Protein AF-K4A083-F1 (afdb_monomer)

Sequence (93 aa):
ENVVLEVDCHSLKISLESIDDSCSLIGGLWHDIMELSRSFSSFKFVWVRREANSVVHSCASVVSSTEHSCFWLDAIPDWLTCLAVGDCTPTSD

Solvent-accessible surface area (backbone atoms only — not comparable to full-atom values): 5988 Å² total; per-residue (Å²): 93,80,48,75,48,77,37,58,52,61,69,57,53,53,56,71,69,43,87,60,94,72,45,85,86,51,39,68,62,49,50,54,52,54,58,58,42,68,79,38,77,38,70,44,81,43,80,45,58,57,79,84,41,45,60,61,53,54,57,60,66,71,55,47,100,86,43,94,74,85,84,70,88,90,58,78,58,66,72,58,56,57,45,51,62,72,67,58,73,77,80,81,127

InterPro domains:
  IPR002156 Ribonuclease H domain [PF13456] (2-61)
  IPR053151 Ribonuclease H-like [PTHR47723] (1-88)

Structure (mmCIF, N/CA/C/O backbone):
data_AF-K4A083-F1
#
_entry.id   AF-K4A083-F1
#
loop_
_atom_site.group_PDB
_atom_site.id
_atom_site.type_symbol
_atom_site.label_atom_id
_atom_site.label_alt_id
_atom_site.label_comp_id
_atom_site.label_asym_id
_atom_site.label_entity_id
_atom_site.label_seq_id
_atom_site.pdbx_PDB_ins_code
_atom_site.Cartn_x
_atom_site.Cartn_y
_atom_site.Cartn_z
_atom_site.occupancy
_atom_site.B_iso_or_equiv
_atom_site.auth_seq_id
_atom_site.auth_comp_id
_atom_site.auth_asym_id
_atom_site.auth_atom_id
_atom_site.pdbx_PDB_model_num
ATOM 1 N N . GLU A 1 1 ? 15.361 -6.983 5.953 1.00 80.19 1 GLU A N 1
ATOM 2 C CA . GLU A 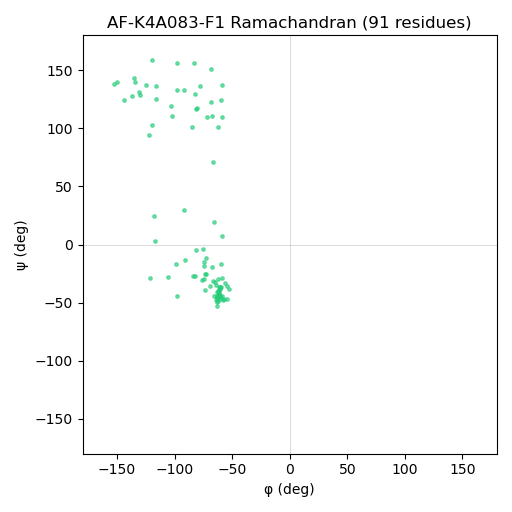1 1 ? 14.187 -7.529 5.229 1.00 80.19 1 GLU A CA 1
ATOM 3 C C . GLU A 1 1 ? 14.175 -6.995 3.801 1.00 80.19 1 GLU A C 1
ATOM 5 O O . GLU A 1 1 ? 14.731 -5.923 3.571 1.00 80.19 1 GLU A O 1
ATOM 10 N N . ASN A 1 2 ? 13.614 -7.752 2.853 1.00 89.81 2 ASN A N 1
ATOM 11 C CA . ASN A 1 2 ? 13.446 -7.320 1.463 1.00 89.81 2 ASN A CA 1
ATOM 12 C C . ASN A 1 2 ? 11.982 -6.930 1.262 1.00 89.81 2 ASN A C 1
ATOM 14 O O . ASN A 1 2 ? 11.109 -7.774 1.441 1.00 89.81 2 ASN A O 1
ATOM 18 N N . VAL A 1 3 ? 11.728 -5.677 0.903 1.00 91.06 3 VAL A N 1
ATOM 19 C CA . VAL A 1 3 ? 10.380 -5.111 0.804 1.00 91.06 3 VAL A CA 1
ATOM 20 C C . VAL A 1 3 ? 10.082 -4.729 -0.644 1.00 91.06 3 VAL A C 1
ATOM 22 O O . VAL A 1 3 ? 10.916 -4.139 -1.336 1.00 91.06 3 VAL A O 1
ATOM 25 N N . VAL A 1 4 ? 8.876 -5.066 -1.094 1.00 90.44 4 VAL A N 1
ATOM 26 C CA . VAL A 1 4 ? 8.323 -4.659 -2.387 1.00 90.44 4 VAL A CA 1
ATOM 27 C C . VAL A 1 4 ? 7.110 -3.783 -2.112 1.00 90.44 4 VAL A C 1
ATOM 29 O O . VAL A 1 4 ? 6.209 -4.192 -1.386 1.00 90.44 4 VAL A O 1
ATOM 32 N N . LEU A 1 5 ? 7.107 -2.576 -2.670 1.00 89.50 5 LEU A N 1
ATOM 33 C CA . LEU A 1 5 ? 5.976 -1.663 -2.624 1.00 89.50 5 LEU A CA 1
ATOM 34 C C . LEU A 1 5 ? 5.253 -1.694 -3.970 1.00 89.50 5 LEU A C 1
ATOM 36 O O . LEU A 1 5 ? 5.776 -1.229 -4.988 1.00 89.50 5 LEU A O 1
ATOM 40 N N . GLU A 1 6 ? 4.053 -2.260 -3.958 1.00 91.31 6 GLU A N 1
ATOM 41 C CA . GLU A 1 6 ? 3.188 -2.389 -5.126 1.00 91.31 6 GLU A CA 1
ATOM 42 C C . GLU A 1 6 ? 2.239 -1.193 -5.241 1.00 91.31 6 GLU A C 1
ATOM 44 O O . GLU A 1 6 ? 1.620 -0.769 -4.265 1.00 91.31 6 GLU A O 1
ATOM 49 N N . VAL A 1 7 ? 2.138 -0.620 -6.442 1.00 89.56 7 VAL A N 1
ATOM 50 C CA . VAL A 1 7 ? 1.278 0.538 -6.728 1.00 89.56 7 VAL A CA 1
ATOM 51 C C . VAL A 1 7 ? 0.499 0.336 -8.025 1.00 89.56 7 VAL A C 1
ATOM 53 O O . VAL A 1 7 ? 1.052 -0.129 -9.019 1.00 89.56 7 VAL A O 1
ATOM 56 N N . ASP A 1 8 ? -0.774 0.738 -8.064 1.00 90.38 8 ASP A N 1
ATOM 57 C CA . ASP A 1 8 ? -1.596 0.691 -9.287 1.00 90.38 8 ASP A CA 1
ATOM 58 C C . ASP A 1 8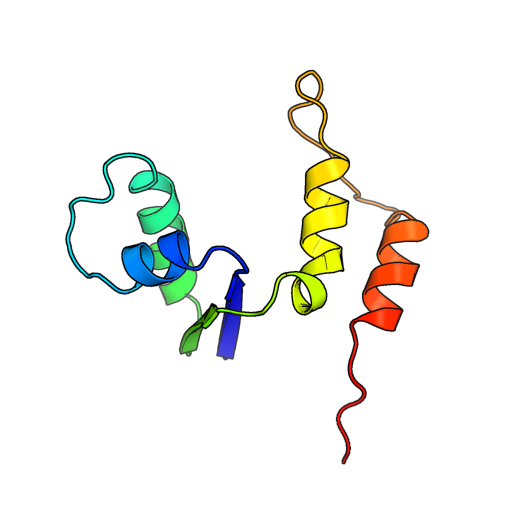 ? -1.523 1.990 -10.115 1.00 90.38 8 ASP A C 1
ATOM 60 O O . ASP A 1 8 ? -1.884 2.016 -11.296 1.00 90.38 8 ASP A O 1
ATOM 64 N N . CYS A 1 9 ? -0.987 3.070 -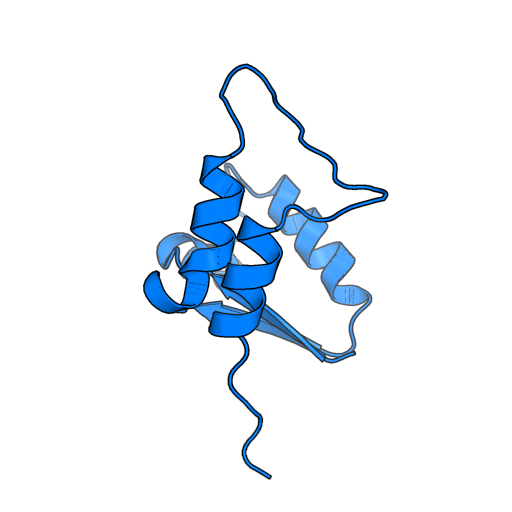9.538 1.00 86.50 9 CYS A N 1
ATOM 65 C CA . CYS A 1 9 ? -0.799 4.349 -10.215 1.00 86.50 9 CYS A CA 1
ATOM 66 C C . CYS A 1 9 ? 0.518 4.380 -11.007 1.00 86.50 9 CYS A C 1
ATOM 68 O O . CYS A 1 9 ? 1.599 4.614 -10.464 1.00 86.50 9 CYS A O 1
ATOM 70 N N . HIS A 1 10 ? 0.428 4.190 -12.325 1.00 81.94 10 HIS A N 1
ATOM 71 C CA . HIS A 1 10 ? 1.600 4.182 -13.206 1.00 81.94 10 HIS A CA 1
ATOM 72 C C . HIS A 1 10 ? 2.357 5.520 -13.205 1.00 81.94 10 HIS A C 1
ATOM 74 O O . HIS A 1 10 ? 3.586 5.537 -13.189 1.00 81.94 10 HIS A O 1
ATOM 80 N N . SER A 1 11 ? 1.635 6.645 -13.173 1.00 80.75 11 SER A N 1
ATOM 81 C CA . SER A 1 11 ? 2.249 7.976 -13.099 1.00 80.75 11 SER A CA 1
ATOM 82 C C . SER A 1 11 ? 3.057 8.151 -11.817 1.00 80.75 11 SER A C 1
ATOM 84 O O . SER A 1 11 ? 4.162 8.678 -11.871 1.00 80.75 11 SER A O 1
ATOM 86 N N . LEU A 1 12 ? 2.543 7.646 -10.688 1.00 80.06 12 LEU A N 1
ATOM 87 C CA . LEU A 1 12 ? 3.266 7.651 -9.421 1.00 80.06 12 LEU A CA 1
ATOM 88 C C . LEU A 1 12 ? 4.549 6.824 -9.543 1.00 80.06 12 LEU A C 1
ATOM 90 O O . LEU A 1 12 ? 5.614 7.330 -9.228 1.00 80.06 12 LEU A O 1
ATOM 94 N N . LYS A 1 13 ? 4.479 5.604 -10.085 1.00 82.00 13 LYS A N 1
ATOM 95 C CA . LYS A 1 13 ? 5.668 4.766 -10.307 1.00 82.00 13 LYS A CA 1
ATOM 96 C C . LYS A 1 13 ? 6.742 5.479 -11.135 1.00 82.00 13 LYS A C 1
ATOM 98 O O . LYS A 1 13 ? 7.904 5.460 -10.746 1.00 82.00 13 LYS A O 1
ATOM 103 N N . ILE A 1 14 ? 6.367 6.118 -12.248 1.00 79.94 14 ILE A N 1
ATOM 104 C CA . ILE A 1 14 ? 7.317 6.881 -13.078 1.00 79.94 14 ILE A CA 1
ATOM 105 C C . ILE A 1 14 ? 7.948 8.016 -12.268 1.00 79.94 14 ILE A C 1
ATOM 107 O O . ILE A 1 14 ? 9.164 8.177 -12.303 1.00 79.94 14 ILE A O 1
ATOM 111 N N . SER A 1 15 ? 7.139 8.787 -11.540 1.00 75.44 15 SER A N 1
ATOM 112 C CA . SER A 1 15 ? 7.629 9.907 -10.733 1.00 75.44 15 SER A CA 1
ATOM 113 C C . SER A 1 15 ? 8.555 9.468 -9.597 1.00 75.44 15 SER A C 1
ATOM 115 O O . SER A 1 15 ? 9.502 10.182 -9.295 1.00 75.44 15 SER A O 1
ATOM 117 N N . LEU A 1 16 ? 8.314 8.303 -8.988 1.00 73.44 16 LEU A N 1
ATOM 118 C CA . LEU A 1 16 ? 9.162 7.758 -7.920 1.00 73.44 16 LEU A CA 1
ATOM 119 C C . LEU A 1 16 ? 10.492 7.204 -8.455 1.00 73.44 16 LEU A C 1
ATOM 121 O O . LEU A 1 16 ? 11.500 7.224 -7.756 1.00 73.44 16 LEU A O 1
ATOM 125 N N . GLU A 1 17 ? 10.517 6.705 -9.692 1.00 75.81 17 GLU A N 1
ATOM 126 C CA . GLU A 1 17 ? 11.753 6.247 -10.336 1.00 75.81 17 GLU A CA 1
ATOM 127 C C . GLU A 1 17 ? 12.568 7.386 -10.955 1.00 75.81 17 GLU A C 1
ATOM 129 O O . GLU A 1 17 ? 13.790 7.272 -11.080 1.00 75.81 17 GLU A O 1
ATOM 134 N N . SER A 1 18 ? 11.921 8.482 -11.359 1.00 71.75 18 SER A N 1
ATOM 135 C CA . SER A 1 18 ? 12.637 9.667 -11.811 1.00 71.75 18 SER A CA 1
ATOM 136 C C . SER A 1 18 ? 13.292 10.336 -10.605 1.00 71.75 18 SER A C 1
ATOM 138 O O . SER A 1 18 ? 12.612 10.941 -9.785 1.00 71.75 18 SER A O 1
ATOM 140 N N . ILE A 1 19 ? 14.622 10.265 -10.523 1.00 62.06 19 ILE A N 1
ATOM 141 C CA . ILE A 1 19 ? 15.485 10.928 -9.517 1.00 62.06 19 ILE A CA 1
ATOM 142 C C . ILE A 1 19 ? 15.447 12.468 -9.666 1.00 62.06 19 ILE A C 1
ATOM 144 O O . ILE A 1 19 ? 16.351 13.177 -9.243 1.00 62.06 19 ILE A O 1
ATOM 148 N N . ASP A 1 20 ? 14.432 13.021 -10.324 1.00 61.88 20 ASP A N 1
ATOM 149 C CA . ASP A 1 20 ? 14.310 14.459 -10.452 1.00 61.88 20 ASP A CA 1
ATOM 150 C C . ASP A 1 20 ? 13.688 14.992 -9.157 1.00 61.88 20 ASP A C 1
ATOM 152 O O . ASP A 1 20 ? 12.554 14.659 -8.805 1.00 61.88 20 ASP A O 1
ATOM 156 N N . ASP A 1 21 ? 14.448 15.823 -8.441 1.00 55.09 21 ASP A N 1
ATOM 157 C CA . ASP A 1 21 ? 14.115 16.473 -7.159 1.00 55.09 21 ASP A CA 1
ATOM 158 C C . ASP A 1 21 ? 12.847 17.365 -7.220 1.00 55.09 21 ASP A C 1
ATOM 160 O O . ASP A 1 21 ? 12.496 18.073 -6.276 1.00 55.09 21 ASP A O 1
ATOM 164 N N . SER A 1 22 ? 12.125 17.335 -8.339 1.00 56.94 22 SER A N 1
ATOM 165 C CA . SER A 1 22 ? 10.948 18.125 -8.671 1.00 56.94 22 SER A CA 1
ATOM 166 C C . SER A 1 22 ? 9.621 17.437 -8.301 1.00 56.94 22 SER A C 1
ATOM 168 O O . SER A 1 22 ? 8.581 17.713 -8.908 1.00 56.94 22 SER A O 1
ATOM 170 N N . CYS A 1 23 ? 9.601 16.591 -7.260 1.00 60.25 23 CYS A N 1
ATOM 171 C CA . CYS A 1 23 ? 8.368 16.069 -6.649 1.00 60.25 23 CYS A CA 1
ATOM 172 C C . CYS A 1 23 ? 7.574 17.199 -5.954 1.00 60.25 23 CYS A C 1
ATOM 174 O O . CYS A 1 23 ? 7.493 17.290 -4.733 1.00 60.25 23 CYS A O 1
ATOM 176 N N . SER A 1 24 ? 6.972 18.085 -6.741 1.00 63.62 24 SER A N 1
ATOM 177 C CA . SER A 1 24 ? 6.421 19.374 -6.301 1.00 63.62 24 SER A CA 1
ATOM 178 C C . SER A 1 24 ? 5.129 19.289 -5.474 1.00 63.62 24 SER A C 1
ATOM 180 O O . SER A 1 24 ? 4.750 20.279 -4.855 1.00 63.62 24 SER A O 1
ATOM 182 N N . LEU A 1 25 ? 4.473 18.122 -5.404 1.00 66.50 25 LEU A N 1
ATOM 183 C CA . LEU A 1 25 ? 3.257 17.910 -4.595 1.00 66.50 25 LEU A CA 1
ATOM 184 C C . LEU A 1 25 ? 3.380 16.794 -3.545 1.00 66.50 25 LEU A C 1
ATOM 186 O O . LEU A 1 25 ? 2.719 16.861 -2.515 1.00 66.50 25 LEU A O 1
ATOM 190 N N . ILE A 1 26 ? 4.215 15.778 -3.788 1.00 73.94 26 ILE A N 1
ATOM 191 C CA . ILE A 1 26 ? 4.355 14.584 -2.925 1.00 73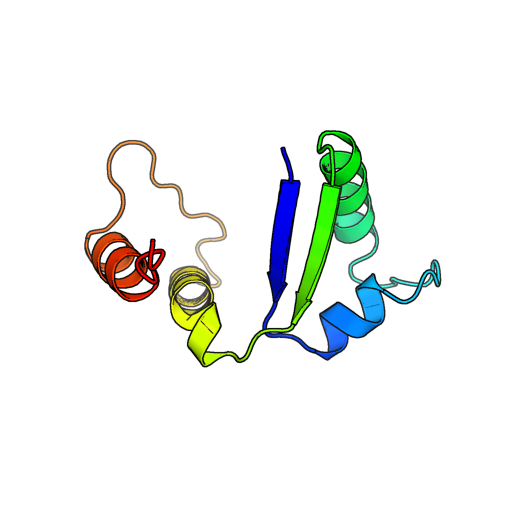.94 26 ILE A CA 1
ATOM 192 C C . ILE A 1 26 ? 5.780 14.489 -2.343 1.00 73.94 26 ILE A C 1
ATOM 194 O O . ILE A 1 26 ? 6.088 13.563 -1.606 1.00 73.94 26 ILE A O 1
ATOM 198 N N . GLY A 1 27 ? 6.660 15.463 -2.609 1.00 78.00 27 GLY A N 1
ATOM 199 C CA . GLY A 1 27 ? 8.079 15.404 -2.236 1.00 78.00 27 GLY A CA 1
ATOM 200 C C . GLY A 1 27 ? 8.345 15.131 -0.754 1.00 78.00 27 GLY A C 1
ATOM 201 O O . GLY A 1 27 ? 9.263 14.379 -0.448 1.00 78.00 27 GLY A O 1
ATOM 202 N N . GLY A 1 28 ? 7.511 15.658 0.151 1.00 81.75 28 GLY A N 1
ATOM 203 C CA . GLY A 1 28 ? 7.595 15.341 1.583 1.00 81.75 28 GLY A CA 1
ATOM 204 C C . GLY A 1 28 ? 7.334 13.860 1.870 1.00 81.75 28 GLY A C 1
ATOM 205 O O . GLY A 1 28 ? 8.189 13.182 2.423 1.00 81.75 28 GLY A O 1
ATOM 206 N N . LEU A 1 29 ? 6.208 13.326 1.385 1.00 82.50 29 LEU A N 1
ATOM 207 C CA . LEU A 1 29 ? 5.883 11.901 1.525 1.00 82.50 29 LEU A CA 1
ATOM 208 C C . LEU A 1 29 ? 6.935 11.005 0.860 1.00 82.50 29 LEU A C 1
ATOM 210 O O . LEU A 1 29 ? 7.254 9.941 1.379 1.00 82.50 29 LEU A O 1
ATOM 214 N N . TRP A 1 30 ? 7.489 11.425 -0.280 1.00 81.38 30 TRP A N 1
ATOM 215 C CA . TRP A 1 30 ? 8.570 10.692 -0.936 1.00 81.38 30 TRP A CA 1
ATOM 216 C C . TRP A 1 30 ? 9.829 10.639 -0.076 1.00 81.38 30 TRP A C 1
ATOM 218 O O . TRP A 1 30 ? 10.428 9.574 0.065 1.00 81.38 30 TRP A O 1
ATOM 228 N N . HIS A 1 31 ? 10.209 11.771 0.519 1.00 83.94 31 HIS A N 1
ATOM 229 C CA . HIS A 1 31 ? 11.343 11.837 1.429 1.00 83.94 31 HIS A CA 1
ATOM 230 C C . HIS A 1 31 ? 11.163 10.874 2.603 1.00 83.94 31 HIS A C 1
ATOM 232 O O . HIS A 1 31 ? 12.060 10.075 2.861 1.00 83.94 31 HIS A O 1
ATOM 238 N N . ASP A 1 32 ? 9.984 10.879 3.228 1.00 88.25 32 ASP A N 1
ATOM 239 C CA . ASP A 1 32 ? 9.664 10.010 4.363 1.00 88.25 32 ASP A CA 1
ATOM 240 C C . ASP A 1 32 ? 9.709 8.522 3.971 1.00 88.25 32 ASP A C 1
ATOM 242 O O . ASP A 1 32 ? 10.310 7.702 4.668 1.00 88.25 32 ASP A O 1
ATOM 246 N N . ILE A 1 33 ? 9.128 8.160 2.817 1.00 86.44 33 ILE A N 1
ATOM 247 C CA . ILE A 1 33 ? 9.176 6.788 2.284 1.00 86.44 33 ILE A CA 1
ATOM 248 C C . ILE A 1 33 ? 10.626 6.363 2.034 1.00 86.44 33 ILE A C 1
ATOM 250 O O . ILE A 1 33 ? 11.016 5.254 2.403 1.00 86.44 33 ILE A O 1
ATOM 254 N N . MET A 1 34 ? 11.438 7.228 1.425 1.00 86.31 34 MET A N 1
ATOM 255 C CA . MET A 1 34 ? 12.841 6.932 1.139 1.00 86.31 34 MET A CA 1
ATOM 256 C C . MET A 1 34 ? 13.690 6.864 2.406 1.00 86.31 34 MET A C 1
ATOM 258 O O . MET A 1 34 ? 14.592 6.029 2.482 1.00 86.31 34 MET A O 1
ATOM 262 N N . GLU A 1 35 ? 13.409 7.684 3.414 1.00 90.50 35 GLU A N 1
ATOM 263 C CA . GLU A 1 35 ? 14.070 7.602 4.712 1.00 90.50 35 GLU A CA 1
ATOM 264 C C . GLU A 1 35 ? 13.759 6.267 5.394 1.00 90.50 35 GLU A C 1
ATOM 266 O O . GLU A 1 35 ? 14.690 5.547 5.758 1.00 90.50 35 GLU A O 1
ATOM 271 N N . LEU A 1 36 ? 12.482 5.876 5.455 1.00 90.19 36 LEU A N 1
ATOM 272 C CA . LEU A 1 36 ? 12.064 4.576 5.985 1.00 90.19 36 LEU A CA 1
ATOM 273 C C . LEU A 1 36 ? 12.660 3.416 5.177 1.00 90.19 36 LEU A C 1
ATOM 275 O O . LEU A 1 36 ? 13.061 2.398 5.742 1.00 90.19 36 LEU A O 1
ATOM 279 N N . SER A 1 37 ? 12.784 3.579 3.855 1.00 88.81 37 SER A N 1
ATOM 280 C CA . SER A 1 37 ? 13.332 2.541 2.980 1.00 88.81 37 SER A CA 1
ATOM 281 C C . SER A 1 37 ? 14.761 2.132 3.356 1.00 88.81 37 SER A C 1
ATOM 283 O O . SER A 1 37 ? 15.141 0.975 3.172 1.00 88.81 37 SER A O 1
ATOM 285 N N . ARG A 1 38 ? 15.540 3.054 3.947 1.00 89.94 38 ARG A N 1
ATOM 286 C CA . ARG A 1 38 ? 16.922 2.815 4.396 1.00 89.94 38 ARG A CA 1
ATOM 287 C C . ARG A 1 38 ? 17.017 1.844 5.567 1.00 89.94 38 ARG A C 1
ATOM 289 O O . ARG A 1 38 ? 18.089 1.294 5.799 1.00 89.94 38 ARG A O 1
ATOM 296 N N . SER A 1 39 ? 15.928 1.630 6.303 1.00 93.62 39 SER A N 1
ATOM 297 C CA . SER A 1 39 ? 15.872 0.623 7.364 1.00 93.62 39 SER A CA 1
ATOM 298 C C . SER A 1 39 ? 15.783 -0.807 6.817 1.00 93.62 39 SER A C 1
ATOM 300 O O . SER A 1 39 ? 16.033 -1.759 7.558 1.00 93.62 39 SER A O 1
ATOM 302 N N . PHE A 1 40 ? 15.468 -0.980 5.529 1.00 92.12 40 PHE A N 1
ATOM 303 C CA . PHE A 1 40 ? 15.374 -2.286 4.881 1.00 92.12 40 PHE A CA 1
ATOM 304 C C . PHE A 1 40 ? 16.652 -2.649 4.119 1.00 92.12 40 PHE A C 1
ATOM 306 O O . PHE A 1 40 ? 17.434 -1.806 3.692 1.00 92.12 40 PHE A O 1
ATOM 313 N N . SER A 1 41 ? 16.862 -3.952 3.924 1.00 92.69 41 SER A N 1
ATOM 314 C CA . SER A 1 41 ? 18.021 -4.480 3.191 1.00 92.69 41 SER A CA 1
ATOM 315 C C . SER A 1 41 ? 17.859 -4.299 1.680 1.00 92.69 41 SER A C 1
ATOM 317 O O . SER A 1 41 ? 18.839 -4.149 0.955 1.00 92.69 41 SER A O 1
ATOM 319 N N . SER A 1 42 ? 16.613 -4.326 1.208 1.00 91.62 42 SER A N 1
ATOM 320 C CA . SER A 1 42 ? 16.231 -4.034 -0.167 1.00 91.62 42 SER A CA 1
ATOM 321 C C . SER A 1 42 ? 14.829 -3.444 -0.173 1.00 91.62 42 SER A C 1
ATOM 323 O O . SER A 1 42 ? 13.959 -3.920 0.556 1.00 91.62 42 SER A O 1
ATOM 325 N N . PHE A 1 43 ? 14.617 -2.437 -1.013 1.00 89.50 43 PHE A N 1
ATOM 326 C CA . PHE A 1 43 ? 13.326 -1.800 -1.216 1.00 89.50 43 PHE A CA 1
ATOM 327 C C . PHE A 1 43 ? 13.116 -1.572 -2.713 1.00 89.50 43 PHE A C 1
ATOM 329 O O . PHE A 1 43 ? 14.010 -1.056 -3.389 1.00 89.50 43 PHE A O 1
ATOM 336 N N . LYS A 1 44 ? 11.977 -2.017 -3.250 1.00 89.44 44 LYS A N 1
ATOM 337 C CA . LYS A 1 44 ? 11.672 -1.941 -4.685 1.00 89.44 44 LYS A CA 1
ATOM 338 C C . LYS A 1 44 ? 10.253 -1.462 -4.916 1.0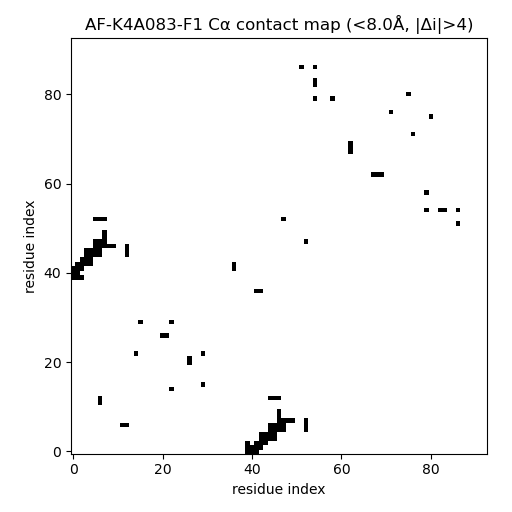0 89.44 44 LYS A C 1
ATOM 340 O O . LYS A 1 44 ? 9.342 -1.883 -4.214 1.00 89.44 44 LYS A O 1
ATOM 345 N N . PHE A 1 45 ? 10.077 -0.668 -5.964 1.00 87.00 45 PHE A N 1
ATOM 346 C CA . PHE A 1 45 ? 8.768 -0.261 -6.454 1.00 87.00 45 PHE A CA 1
ATOM 347 C C . PHE A 1 45 ? 8.345 -1.136 -7.621 1.00 87.00 45 PHE A C 1
ATOM 349 O O . PHE A 1 45 ? 9.124 -1.361 -8.549 1.00 87.00 45 PHE A O 1
ATOM 356 N N . VAL A 1 46 ? 7.104 -1.611 -7.588 1.00 90.12 46 VAL A N 1
ATOM 357 C CA . VAL A 1 46 ? 6.517 -2.398 -8.671 1.00 90.12 46 VAL A CA 1
ATOM 358 C C . VAL A 1 46 ? 5.158 -1.816 -9.017 1.00 90.12 46 VAL A C 1
ATOM 360 O O . VAL A 1 46 ? 4.335 -1.548 -8.147 1.00 90.12 46 VAL A O 1
ATOM 363 N N . TRP A 1 47 ? 4.923 -1.608 -10.310 1.00 91.06 47 TRP A N 1
ATOM 364 C CA . TRP A 1 47 ? 3.581 -1.308 -10.780 1.00 91.06 47 TRP A CA 1
ATOM 365 C C . TRP A 1 47 ? 2.801 -2.609 -10.949 1.00 91.06 47 TRP A C 1
ATOM 367 O O . TRP A 1 47 ? 3.274 -3.531 -11.617 1.00 91.06 47 TRP A O 1
ATOM 377 N N . VAL A 1 48 ? 1.601 -2.653 -10.383 1.00 89.81 48 VAL A N 1
ATOM 378 C CA . VAL A 1 48 ? 0.661 -3.766 -10.520 1.00 89.81 48 VAL A CA 1
ATOM 379 C C . VAL A 1 48 ? -0.631 -3.286 -11.166 1.00 89.81 48 VAL A C 1
ATOM 381 O O . VAL A 1 48 ? -0.956 -2.099 -11.172 1.00 89.81 48 VAL A O 1
ATOM 384 N N . ARG A 1 49 ? -1.394 -4.216 -11.741 1.00 88.50 49 ARG A N 1
ATOM 385 C CA . ARG A 1 49 ? -2.733 -3.880 -12.233 1.00 88.50 49 ARG A CA 1
ATOM 386 C C . ARG A 1 49 ? -3.649 -3.580 -11.049 1.00 88.50 49 ARG A C 1
ATOM 388 O O . ARG A 1 49 ? -3.477 -4.157 -9.980 1.00 88.50 49 ARG A O 1
ATOM 395 N N . ARG A 1 50 ? -4.653 -2.725 -11.249 1.00 85.75 50 ARG A N 1
ATOM 396 C CA . ARG A 1 50 ? -5.590 -2.333 -10.185 1.00 85.75 50 ARG A CA 1
ATOM 397 C C . ARG A 1 50 ? -6.293 -3.533 -9.547 1.00 85.75 50 ARG A C 1
ATOM 399 O O . ARG A 1 50 ? -6.555 -3.508 -8.351 1.00 85.75 50 ARG A O 1
ATOM 406 N N . GLU A 1 51 ? -6.564 -4.583 -10.317 1.00 85.06 51 GLU A N 1
ATOM 407 C CA . GLU A 1 51 ? -7.194 -5.806 -9.814 1.00 85.06 51 GLU A CA 1
ATOM 408 C C . GLU A 1 51 ? -6.309 -6.538 -8.800 1.00 85.06 51 GLU A C 1
ATOM 410 O O . GLU A 1 51 ? -6.836 -7.110 -7.858 1.00 85.06 51 GLU A O 1
ATOM 415 N N . ALA A 1 52 ? -4.982 -6.468 -8.955 1.00 83.88 52 ALA A N 1
ATOM 416 C CA . ALA A 1 52 ? -4.014 -7.011 -7.999 1.00 83.88 52 ALA A CA 1
ATOM 417 C C . ALA A 1 52 ? -3.766 -6.072 -6.802 1.00 83.88 52 ALA A C 1
ATOM 419 O O . ALA A 1 52 ? -3.041 -6.422 -5.887 1.00 83.88 52 ALA A O 1
ATOM 420 N N . ASN A 1 53 ? -4.361 -4.873 -6.803 1.00 87.19 53 ASN A N 1
ATOM 421 C CA . ASN A 1 53 ? -4.313 -3.915 -5.696 1.00 87.19 53 ASN A CA 1
ATOM 422 C C . ASN A 1 53 ? -5.722 -3.643 -5.127 1.00 87.19 53 ASN A C 1
ATOM 424 O O . ASN A 1 53 ? -6.009 -2.570 -4.582 1.00 87.19 53 ASN A O 1
ATOM 428 N N . SER A 1 54 ? -6.651 -4.592 -5.298 1.00 85.94 54 SER A N 1
ATOM 429 C CA . SER A 1 54 ? -8.069 -4.410 -4.963 1.00 85.94 54 SER A CA 1
ATOM 430 C C . SER A 1 54 ? -8.317 -4.260 -3.463 1.00 85.94 54 SER A C 1
ATOM 432 O O . SER A 1 54 ? -9.243 -3.549 -3.058 1.00 85.94 54 SER A O 1
ATOM 434 N N . VAL A 1 55 ? -7.491 -4.904 -2.632 1.00 88.06 55 VAL A N 1
ATOM 435 C CA . VAL A 1 55 ? -7.580 -4.799 -1.169 1.00 88.06 55 VAL A CA 1
ATOM 436 C C . VAL A 1 55 ? -7.293 -3.364 -0.729 1.00 88.06 55 VAL A C 1
ATOM 438 O O . VAL A 1 55 ? -8.094 -2.768 -0.011 1.00 88.06 55 VAL A O 1
ATOM 441 N N . VAL A 1 56 ? -6.215 -2.762 -1.243 1.00 88.06 56 VAL A N 1
ATOM 442 C CA . VAL A 1 56 ? -5.844 -1.367 -0.954 1.00 88.06 56 VAL A CA 1
ATOM 443 C C . VAL A 1 56 ? -6.908 -0.396 -1.457 1.00 88.06 56 VAL A C 1
ATOM 445 O O . VAL A 1 56 ? -7.262 0.541 -0.742 1.00 88.06 56 VAL A O 1
ATOM 448 N N . HIS A 1 57 ? -7.470 -0.632 -2.646 1.00 87.81 57 HIS A N 1
ATOM 449 C CA . HIS A 1 57 ? -8.577 0.180 -3.155 1.00 87.81 57 HIS A CA 1
ATOM 450 C C . HIS A 1 57 ? -9.791 0.151 -2.215 1.00 87.81 57 HIS A C 1
ATOM 452 O O . HIS A 1 57 ? -10.362 1.199 -1.907 1.00 87.81 57 HIS A O 1
ATOM 458 N N . SER A 1 58 ? -10.147 -1.036 -1.719 1.00 88.06 58 SER A N 1
ATOM 459 C CA . SER A 1 58 ? -11.248 -1.210 -0.768 1.00 88.06 58 SER A CA 1
ATOM 460 C C . SER A 1 58 ? -10.958 -0.469 0.537 1.00 88.06 58 SER A C 1
ATOM 462 O O . SER A 1 58 ? -11.797 0.310 0.978 1.00 88.06 58 SER A O 1
ATOM 464 N N . CYS A 1 59 ? -9.747 -0.598 1.092 1.00 86.81 59 CYS A N 1
ATOM 465 C CA . CYS A 1 59 ? -9.315 0.156 2.273 1.00 86.81 59 CYS A CA 1
ATOM 466 C C . CYS A 1 59 ? -9.409 1.673 2.075 1.00 86.81 59 CYS A C 1
ATOM 468 O O . CYS A 1 59 ? -9.966 2.368 2.922 1.00 86.81 59 CYS A O 1
ATOM 470 N N . ALA A 1 60 ? -8.915 2.189 0.948 1.00 85.44 60 ALA A N 1
ATOM 471 C CA . ALA A 1 60 ? -8.961 3.617 0.646 1.00 85.44 60 ALA A CA 1
ATOM 472 C C . ALA A 1 60 ? -10.400 4.150 0.531 1.00 85.44 60 ALA A C 1
ATOM 474 O O . ALA A 1 60 ? -10.646 5.310 0.849 1.00 85.44 60 ALA A O 1
ATOM 475 N N . SER A 1 61 ? -11.356 3.309 0.114 1.00 85.25 61 SER A N 1
ATOM 476 C CA . SER A 1 61 ? -12.772 3.684 -0.002 1.00 85.25 61 SER A CA 1
ATOM 477 C C . SER A 1 61 ? -13.513 3.796 1.337 1.00 85.25 61 SER A C 1
ATOM 479 O O . SER A 1 61 ? -14.566 4.427 1.391 1.00 85.25 61 SER A O 1
ATOM 481 N N . VAL A 1 62 ? -12.974 3.212 2.416 1.00 83.12 62 VAL A N 1
ATOM 482 C CA . VAL A 1 62 ? -13.592 3.262 3.756 1.00 83.12 62 VAL A CA 1
ATOM 483 C C . VAL A 1 62 ? -13.442 4.641 4.398 1.00 83.12 62 VAL A C 1
ATOM 485 O O . VAL A 1 62 ? -14.251 5.029 5.237 1.00 83.12 62 VAL A O 1
ATOM 488 N N . VAL A 1 63 ? -12.422 5.402 4.000 1.00 76.88 63 VAL A N 1
ATOM 489 C CA . VAL A 1 63 ? -12.139 6.719 4.569 1.00 76.88 63 VAL A CA 1
ATOM 490 C C . VAL A 1 63 ? -13.070 7.757 3.933 1.00 76.88 63 VAL A C 1
ATOM 492 O O . VAL A 1 63 ? -13.038 7.991 2.726 1.00 76.88 63 VAL A O 1
ATOM 495 N N . SER A 1 64 ? -13.913 8.389 4.751 1.00 68.12 64 SE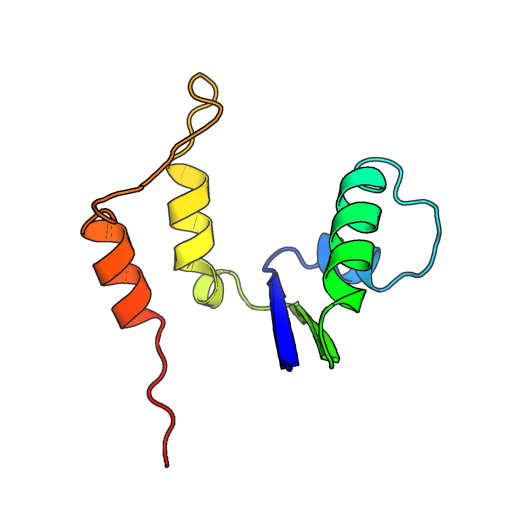R A N 1
ATOM 496 C CA . SER A 1 64 ? -14.782 9.494 4.326 1.00 68.12 64 SER A CA 1
ATOM 497 C C . SER A 1 64 ? -14.024 10.823 4.339 1.00 68.12 64 SER A C 1
ATOM 499 O O . SER A 1 64 ? -13.105 11.027 5.128 1.00 68.12 64 SER A O 1
ATOM 501 N N . SER A 1 65 ? -14.481 11.801 3.552 1.00 64.31 65 SER A N 1
ATOM 502 C CA . SER A 1 65 ? -13.981 13.181 3.622 1.00 64.31 65 SER A CA 1
ATOM 503 C C . SER A 1 65 ? -14.166 13.843 4.996 1.00 64.31 65 SER A C 1
ATOM 505 O O . SER A 1 65 ? -13.551 14.872 5.251 1.00 64.31 65 SER A O 1
ATOM 507 N N . THR A 1 66 ? -15.031 13.295 5.856 1.00 62.19 66 THR A N 1
ATOM 508 C CA . THR A 1 66 ? -15.317 13.801 7.211 1.00 62.19 66 THR A CA 1
ATOM 509 C C . THR A 1 66 ? -14.564 13.072 8.322 1.00 62.19 66 THR A C 1
ATOM 511 O O . THR A 1 66 ? -14.479 13.589 9.431 1.00 62.19 66 THR A O 1
ATOM 514 N N . GLU A 1 67 ? -14.022 11.886 8.045 1.00 70.00 67 GLU A N 1
ATOM 515 C CA . GLU A 1 67 ? -13.265 11.077 9.002 1.00 70.00 67 GLU A CA 1
ATOM 516 C C . GLU A 1 67 ? -11.879 10.828 8.419 1.00 70.00 67 GLU A C 1
ATOM 518 O O . GLU A 1 67 ? -11.666 9.921 7.624 1.00 70.00 67 GLU A O 1
ATOM 523 N N . HIS A 1 68 ? -10.931 11.683 8.799 1.00 68.75 68 HIS A N 1
ATOM 524 C CA . HIS A 1 68 ? -9.580 11.693 8.234 1.00 68.75 68 HIS A CA 1
ATOM 525 C C . HIS A 1 68 ? -8.685 10.548 8.732 1.00 68.75 68 HIS A C 1
ATOM 527 O O . HIS A 1 68 ? -7.545 10.428 8.286 1.00 68.75 68 HIS A O 1
ATOM 533 N N . SER A 1 69 ? -9.166 9.726 9.665 1.00 75.50 69 SER A N 1
ATOM 534 C CA . SER A 1 69 ? -8.420 8.592 10.197 1.00 75.50 69 SER A CA 1
ATOM 535 C C . SER A 1 69 ? -9.347 7.482 10.689 1.00 75.50 69 SER A C 1
ATOM 537 O O . SER A 1 69 ? -10.356 7.727 11.345 1.00 75.50 69 SER A O 1
ATOM 539 N N . CYS A 1 70 ? -8.976 6.243 10.373 1.00 75.56 70 CYS A N 1
ATOM 540 C CA . CYS A 1 70 ? -9.624 5.029 10.853 1.00 75.56 70 CYS A CA 1
ATOM 541 C C . CYS A 1 70 ? -8.530 4.099 11.388 1.00 75.56 70 CYS A C 1
ATOM 543 O O . CYS A 1 70 ? -7.534 3.869 10.701 1.00 75.56 70 CYS A O 1
ATOM 545 N N . PHE A 1 71 ? -8.693 3.602 12.615 1.00 82.12 71 PHE A N 1
ATOM 546 C CA . PHE A 1 71 ? -7.726 2.718 13.266 1.00 82.12 71 PHE A CA 1
ATOM 547 C C . PHE A 1 71 ? -8.410 1.429 13.716 1.00 82.12 71 PHE A C 1
ATOM 549 O O . PHE A 1 71 ? -9.489 1.464 14.306 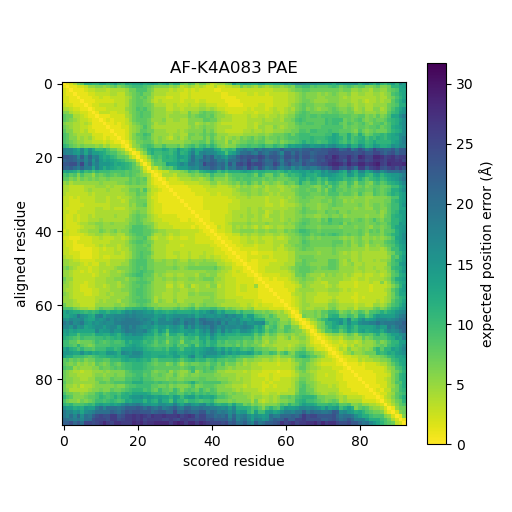1.00 82.12 71 PHE A O 1
ATOM 556 N N . TRP A 1 72 ? -7.742 0.299 13.491 1.00 84.44 72 TRP A N 1
ATOM 557 C CA . TRP A 1 72 ? -8.164 -1.022 13.952 1.00 84.44 72 TRP A CA 1
ATOM 558 C C . TRP A 1 72 ? -7.073 -1.579 14.868 1.00 84.44 72 TRP A C 1
ATOM 560 O O . TRP A 1 72 ? -6.012 -1.972 14.392 1.00 84.44 72 TRP A O 1
ATOM 570 N N . LEU A 1 73 ? -7.299 -1.535 16.184 1.00 80.06 73 LEU A N 1
ATOM 571 C CA . LEU A 1 73 ? -6.297 -1.929 17.186 1.00 80.06 73 LEU A CA 1
ATOM 572 C C . LEU A 1 73 ? -6.505 -3.365 17.682 1.00 80.06 73 LEU A C 1
ATOM 574 O O . LEU A 1 73 ? -5.546 -4.127 17.749 1.00 80.06 73 LEU A O 1
ATOM 578 N N . ASP A 1 74 ? -7.754 -3.737 17.980 1.00 84.12 74 ASP A N 1
ATOM 579 C CA . ASP A 1 74 ? -8.079 -5.031 18.602 1.00 84.12 74 ASP A CA 1
ATOM 580 C C . ASP A 1 74 ? -8.715 -6.035 17.631 1.00 84.12 74 ASP A C 1
ATOM 582 O O . ASP A 1 74 ? -8.590 -7.246 17.807 1.00 84.12 74 ASP A O 1
ATOM 586 N N . ALA A 1 75 ? -9.412 -5.542 16.604 1.00 83.25 75 ALA A N 1
ATOM 587 C CA . ALA A 1 75 ? -10.106 -6.370 15.628 1.00 83.25 75 ALA A CA 1
ATOM 588 C C . ALA A 1 75 ? -10.023 -5.742 14.238 1.00 83.25 75 ALA A C 1
ATOM 590 O O . ALA A 1 75 ? -10.420 -4.592 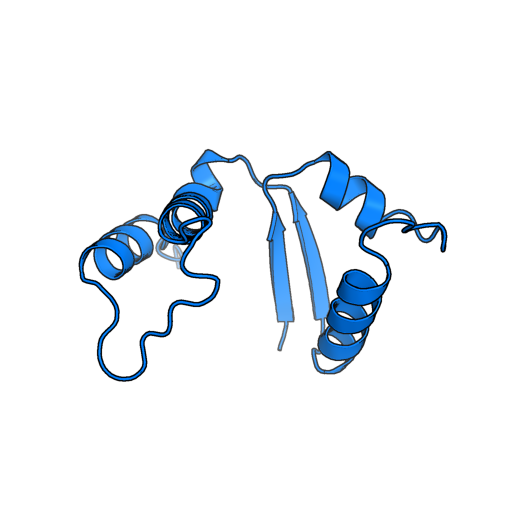14.035 1.00 83.25 75 ALA A O 1
ATOM 591 N N . ILE A 1 76 ? -9.516 -6.520 13.283 1.00 85.94 76 ILE A N 1
ATOM 592 C CA . ILE A 1 76 ? -9.552 -6.176 11.864 1.00 85.94 76 ILE A CA 1
ATOM 593 C C . ILE A 1 76 ? -10.970 -6.478 11.354 1.00 85.94 76 ILE A C 1
ATOM 595 O O . ILE A 1 76 ? -11.512 -7.527 11.705 1.00 85.94 76 ILE A O 1
ATOM 599 N N . PRO A 1 77 ? -11.594 -5.597 10.551 1.00 88.44 77 PRO A N 1
ATOM 600 C CA . PRO A 1 77 ? -12.921 -5.861 10.013 1.00 88.44 77 PRO A CA 1
ATOM 601 C C . PRO A 1 77 ? -12.970 -7.145 9.175 1.00 88.44 77 PRO A C 1
ATOM 603 O O . PRO A 1 77 ? -12.111 -7.347 8.314 1.00 88.44 77 PRO A O 1
ATOM 606 N N . ASP A 1 78 ? -14.026 -7.947 9.345 1.00 89.88 78 ASP A N 1
ATOM 607 C CA . ASP A 1 78 ? -14.193 -9.229 8.640 1.00 89.88 78 ASP A CA 1
ATOM 608 C C . ASP A 1 78 ? -14.055 -9.093 7.118 1.00 89.88 78 ASP A C 1
ATOM 610 O O . ASP A 1 78 ? -13.447 -9.937 6.461 1.00 89.88 78 ASP A O 1
ATOM 614 N N . TRP A 1 79 ? -14.567 -7.996 6.546 1.00 88.25 79 TRP A N 1
ATOM 615 C CA . TRP A 1 79 ? -14.466 -7.733 5.111 1.00 88.25 79 TRP A CA 1
ATOM 616 C C . TRP A 1 79 ? -13.008 -7.633 4.639 1.00 88.25 79 TRP A C 1
ATOM 618 O O . TRP A 1 79 ? -12.686 -8.137 3.566 1.00 88.25 79 TRP A O 1
ATOM 628 N N . LEU A 1 80 ? -12.117 -7.035 5.439 1.00 88.50 80 LEU A N 1
ATOM 629 C CA . LEU A 1 80 ? -10.703 -6.888 5.095 1.00 88.50 80 LEU A CA 1
ATOM 630 C C . LEU A 1 80 ? -9.978 -8.228 5.222 1.00 88.50 80 LEU A C 1
ATOM 632 O O . LEU A 1 80 ? -9.176 -8.577 4.3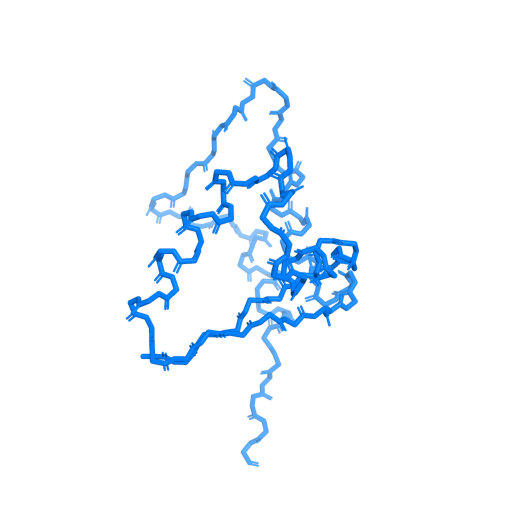59 1.00 88.50 80 LEU A O 1
ATOM 636 N N . THR A 1 81 ? -10.311 -9.015 6.246 1.00 88.31 81 THR A N 1
ATOM 637 C CA . THR A 1 81 ? -9.794 -10.380 6.396 1.00 88.31 81 THR A CA 1
ATOM 638 C C . THR A 1 81 ? -10.197 -11.261 5.213 1.00 88.31 81 THR A C 1
ATOM 640 O O . THR A 1 81 ? -9.350 -11.959 4.659 1.00 88.31 81 THR A O 1
ATOM 643 N N . CYS A 1 82 ? -11.456 -11.202 4.769 1.00 87.31 82 CYS A N 1
ATOM 644 C CA . CYS A 1 82 ? -11.915 -11.949 3.596 1.00 87.31 82 CYS A CA 1
ATOM 645 C C . CYS A 1 82 ? -11.176 -11.542 2.315 1.00 87.31 82 CYS A C 1
ATOM 647 O O . CYS A 1 82 ? -10.808 -12.409 1.524 1.00 87.31 82 CYS A O 1
ATOM 649 N N . LEU A 1 83 ? -10.942 -10.241 2.117 1.00 86.56 83 LEU A N 1
ATOM 650 C CA . LEU A 1 83 ? -10.197 -9.743 0.962 1.00 86.56 83 LEU A CA 1
ATOM 651 C C . LEU A 1 83 ? -8.732 -10.188 0.990 1.00 86.56 83 LEU A C 1
ATOM 653 O O . LEU A 1 83 ? -8.230 -10.656 -0.026 1.00 86.56 83 LEU A O 1
ATOM 657 N N . ALA A 1 84 ? -8.072 -10.109 2.148 1.00 85.19 84 ALA A N 1
ATOM 658 C CA . ALA A 1 84 ? -6.680 -10.525 2.300 1.00 85.19 84 ALA A CA 1
ATOM 659 C C . ALA A 1 84 ? -6.482 -12.017 1.988 1.00 85.19 84 ALA A C 1
ATOM 661 O O . ALA A 1 84 ? -5.545 -12.380 1.287 1.00 85.19 84 ALA A O 1
ATOM 662 N N . VAL A 1 85 ? -7.396 -12.884 2.442 1.00 85.12 85 VAL A N 1
ATOM 663 C CA . VAL A 1 85 ? -7.342 -14.326 2.138 1.00 85.12 85 VAL A CA 1
ATOM 664 C C . VAL A 1 85 ? -7.448 -14.596 0.634 1.00 85.12 85 VAL A C 1
ATOM 666 O O . VAL A 1 85 ? -6.795 -15.510 0.137 1.00 85.12 85 VAL A O 1
ATOM 669 N N . GLY A 1 86 ? -8.255 -13.816 -0.092 1.00 81.12 86 GLY A N 1
ATOM 670 C CA . GLY A 1 86 ? -8.383 -13.940 -1.547 1.00 81.12 86 GLY A CA 1
ATOM 671 C C . GLY A 1 86 ? -7.172 -13.421 -2.329 1.00 81.12 86 GLY A C 1
ATOM 672 O O . GLY A 1 86 ? -6.935 -13.882 -3.442 1.00 81.12 86 GLY A O 1
ATOM 673 N N . ASP A 1 87 ? -6.421 -12.488 -1.747 1.00 80.81 87 ASP A N 1
ATOM 674 C CA . ASP A 1 87 ? -5.236 -11.862 -2.345 1.00 80.81 87 ASP A CA 1
ATOM 675 C C . ASP A 1 87 ? -3.961 -12.697 -2.135 1.00 80.81 87 ASP A C 1
ATOM 677 O O . ASP A 1 87 ? -3.044 -12.687 -2.955 1.00 80.81 87 ASP A O 1
ATOM 681 N N . CYS A 1 88 ? -3.916 -13.492 -1.061 1.00 77.12 88 CYS A N 1
ATOM 682 C CA . CYS A 1 88 ? -2.830 -14.430 -0.816 1.00 77.12 88 CYS A CA 1
ATOM 683 C C . CYS A 1 88 ? -2.756 -15.495 -1.924 1.00 77.12 88 CYS A C 1
ATOM 685 O O . CYS A 1 88 ? -3.472 -16.498 -1.898 1.00 77.12 88 CYS A O 1
ATOM 687 N N . THR A 1 89 ? -1.824 -15.344 -2.868 1.00 68.94 89 THR A N 1
ATOM 688 C CA . THR A 1 89 ? -1.436 -16.461 -3.734 1.00 68.94 89 THR A CA 1
ATOM 689 C C . THR A 1 89 ? -0.697 -17.498 -2.888 1.00 68.94 89 THR A C 1
ATOM 691 O O . THR A 1 89 ? 0.319 -17.144 -2.281 1.00 68.94 89 THR A O 1
ATOM 694 N N . PRO A 1 90 ? -1.141 -18.768 -2.832 1.00 57.72 90 PRO A N 1
ATOM 695 C CA . PRO A 1 90 ? -0.348 -19.805 -2.193 1.00 57.72 90 PRO A CA 1
ATOM 696 C C . PRO A 1 90 ? 0.991 -19.886 -2.926 1.00 57.72 90 PRO A C 1
ATOM 698 O O . PRO A 1 90 ? 1.027 -20.045 -4.150 1.00 57.72 90 PRO A O 1
ATOM 701 N N . THR A 1 91 ? 2.092 -19.744 -2.191 1.00 49.25 91 THR A N 1
ATOM 702 C CA . THR A 1 91 ? 3.418 -20.043 -2.725 1.00 49.25 91 THR A CA 1
ATOM 703 C C . THR A 1 91 ? 3.387 -21.499 -3.159 1.00 49.25 91 THR A C 1
ATOM 705 O O . THR A 1 91 ? 3.228 -22.393 -2.331 1.00 49.25 91 THR A O 1
ATOM 708 N N . SER A 1 92 ? 3.422 -21.731 -4.468 1.00 48.41 92 SER A N 1
ATOM 709 C CA . SER A 1 92 ? 3.634 -23.076 -4.986 1.00 48.41 92 SER A CA 1
ATOM 710 C C . SER A 1 92 ? 5.062 -23.455 -4.607 1.00 48.41 92 SER A C 1
ATOM 712 O O . SER A 1 92 ? 5.993 -22.810 -5.091 1.00 48.41 92 SER A O 1
ATOM 714 N N . ASP A 1 93 ? 5.195 -24.403 -3.679 1.00 40.94 93 ASP A N 1
ATOM 715 C CA . ASP A 1 93 ? 6.467 -25.055 -3.344 1.00 40.94 93 ASP A CA 1
ATOM 716 C C . ASP A 1 93 ? 7.085 -25.743 -4.575 1.00 40.94 93 ASP A C 1
ATOM 718 O O . ASP A 1 93 ? 6.319 -26.302 -5.401 1.00 40.94 93 ASP A O 1
#

Radius of gyration: 15.71 Å; Cα contacts (8 Å, |Δi|>4): 60; chains: 1; bounding box: 33×44×32 Å

Mean predicted aligned error: 7.91 Å

Organism: Setaria italica (NCBI:txid4555)

Foldseek 3Di:
DAEEDEDQDPVVVVVLPPPPCPPVPCNVVSVVVVVVCVVDPHYYYDYDHVVLVVLVVVVVVVADPVRNDDDDDPDDDPVSVVVVVVNDDPPDD

Secondary structure (DSSP, 8-state):
-EEEEEES-HHHHHHHHS--S--TTTHHHHHHHHHHHTTSSEEEEEE--GGGGHHHHHHHHH--TT------SS---HHHHHHHHHH------

pLDDT: mean 80.61, std 11.18, range [40.94, 93.62]